Protein AF-Q31399-F1 (afdb_monomer_lite)

pLDDT: mean 92.63, std 7.87, range [47.69, 98.19]

Sequence (174 aa):
DIRWIQQRSSRLVHHYRNGVDLGQMEEYKGRTELLRDGLSDGNLDLRITAVTSSDSGSYSCAVQDGDAYAEAVVNLEVSDPFSMIILYWTVALAVIITLLVGSFVVNVFLHRKKVAQSRELKRKDAELVEKAAALERKDAELAEQAAQSKQRDAMLDKHVLKLEEKTDEVEIGI

Foldseek 3Di:
DKFKAFPVVRATLWDDDDHDTDDHPPVNPPQKDFDDPCVVVVDTDMGGHPDDQVVFGKMKMWDDDPPDIDIDIDTDHDDDVPVVVVVVVVVVVVVVVVVVVVVVVVVVVVVVVVVVVVVVVVVVVVVVVVVVVVVVVVVVVVVVVVVVVVVVVVVVVVVVVVVVVVVVVVVVVD

Radius of gyration: 55.72 Å; chains: 1; bounding box: 103×23×156 Å

Organism: Gallus gallus (NCBI:txid9031)

Structure (mmCIF, N/CA/C/O backbone):
data_AF-Q31399-F1
#
_entry.id   AF-Q31399-F1
#
loop_
_atom_site.group_PDB
_atom_site.id
_atom_site.type_symbol
_atom_site.label_atom_id
_atom_site.label_alt_id
_atom_site.label_comp_id
_atom_site.label_asym_id
_atom_site.label_entity_id
_atom_site.label_seq_id
_atom_site.pdbx_PDB_ins_code
_atom_site.Cartn_x
_atom_site.Cartn_y
_atom_site.Cartn_z
_atom_site.occupancy
_atom_site.B_iso_or_equiv
_atom_site.auth_seq_id
_atom_site.auth_comp_id
_atom_site.auth_asym_id
_atom_site.auth_atom_id
_atom_site.pdbx_PDB_model_num
ATOM 1 N N . ASP A 1 1 ? 24.932 -2.298 -34.800 1.00 94.75 1 ASP A N 1
ATOM 2 C CA . ASP A 1 1 ? 24.387 -3.196 -33.758 1.00 94.75 1 ASP A CA 1
ATOM 3 C C . ASP A 1 1 ? 23.950 -2.342 -32.578 1.00 94.75 1 ASP A C 1
ATOM 5 O O . ASP A 1 1 ? 24.757 -1.548 -32.119 1.00 94.75 1 ASP A O 1
ATOM 9 N N . ILE A 1 2 ? 22.688 -2.417 -32.156 1.00 96.44 2 ILE A N 1
ATOM 10 C CA . ILE A 1 2 ? 22.080 -1.492 -31.1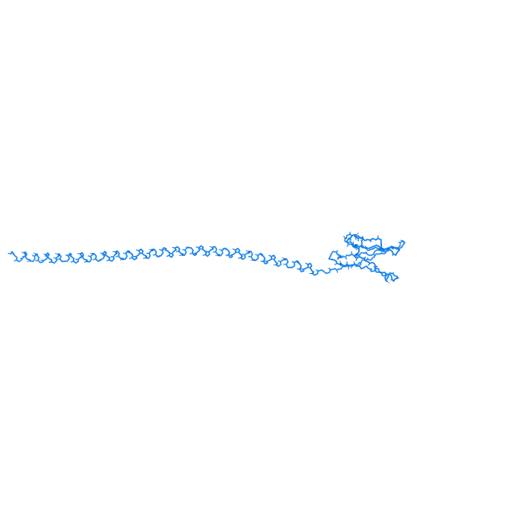83 1.00 96.44 2 ILE A CA 1
ATOM 11 C C . ILE A 1 2 ? 21.463 -2.298 -30.045 1.00 96.44 2 ILE A C 1
ATOM 13 O O . ILE A 1 2 ? 20.656 -3.199 -30.282 1.00 96.44 2 ILE A O 1
ATOM 17 N N . ARG A 1 3 ? 21.832 -1.977 -28.805 1.00 97.25 3 ARG A N 1
ATOM 18 C CA . ARG A 1 3 ? 21.356 -2.661 -27.599 1.00 97.25 3 ARG A CA 1
ATOM 19 C C . ARG A 1 3 ? 20.860 -1.657 -26.575 1.00 97.25 3 ARG A C 1
ATOM 21 O O . ARG A 1 3 ? 21.609 -0.785 -26.150 1.00 97.25 3 ARG A O 1
ATOM 28 N N . TRP A 1 4 ? 19.623 -1.846 -26.140 1.00 97.94 4 TRP A N 1
ATOM 29 C CA . TRP A 1 4 ? 19.046 -1.156 -24.997 1.00 97.94 4 TRP A CA 1
ATOM 30 C C . TRP A 1 4 ? 19.112 -2.052 -23.764 1.00 97.94 4 TRP A C 1
ATOM 32 O O . TRP A 1 4 ? 18.665 -3.202 -23.803 1.00 97.94 4 TRP A O 1
ATOM 42 N N . ILE A 1 5 ? 19.680 -1.536 -22.677 1.00 97.19 5 ILE A N 1
ATOM 43 C CA . ILE A 1 5 ? 19.955 -2.291 -21.453 1.00 97.19 5 ILE A CA 1
ATOM 44 C C . ILE A 1 5 ? 19.455 -1.497 -20.249 1.00 97.19 5 ILE A C 1
ATOM 46 O O . ILE A 1 5 ? 19.792 -0.328 -20.083 1.00 97.19 5 ILE A O 1
ATOM 50 N N . GLN A 1 6 ? 18.674 -2.127 -19.375 1.00 96.62 6 GLN A N 1
ATOM 51 C CA . GLN A 1 6 ? 18.305 -1.522 -18.098 1.00 96.62 6 GLN A CA 1
ATOM 52 C C . GLN A 1 6 ? 19.472 -1.699 -17.116 1.00 96.62 6 GLN A C 1
ATOM 54 O O . GLN A 1 6 ? 19.828 -2.825 -16.769 1.00 96.62 6 GLN A O 1
ATOM 59 N N . GLN A 1 7 ? 20.075 -0.605 -16.645 1.00 95.31 7 GLN A N 1
ATOM 60 C CA . GLN A 1 7 ? 21.333 -0.664 -15.887 1.00 95.31 7 GLN A CA 1
ATOM 61 C C . GLN A 1 7 ? 21.192 -1.387 -14.544 1.00 95.31 7 GLN A C 1
ATOM 63 O O . GLN A 1 7 ? 22.031 -2.217 -14.201 1.00 95.31 7 GLN A O 1
ATOM 68 N N . ARG A 1 8 ? 20.104 -1.119 -13.806 1.00 90.88 8 ARG A N 1
ATOM 69 C CA . ARG A 1 8 ? 19.860 -1.674 -12.460 1.00 90.88 8 ARG A CA 1
ATOM 70 C C . ARG A 1 8 ? 19.909 -3.203 -12.423 1.00 90.88 8 ARG A C 1
ATOM 72 O O . ARG A 1 8 ? 20.308 -3.783 -11.419 1.00 90.88 8 ARG A O 1
ATOM 79 N N . SER A 1 9 ? 19.437 -3.838 -13.486 1.00 89.00 9 SER A N 1
ATOM 80 C CA . SER A 1 9 ? 19.229 -5.282 -13.580 1.00 89.00 9 SER A CA 1
ATOM 81 C C . SER A 1 9 ? 20.122 -5.932 -14.646 1.00 89.00 9 SER A C 1
ATOM 83 O O . SER A 1 9 ? 20.120 -7.153 -14.782 1.00 89.00 9 SER A O 1
ATOM 85 N N . SER A 1 10 ? 20.876 -5.119 -15.399 1.00 92.50 10 SER A N 1
ATOM 86 C CA . SER A 1 10 ? 21.641 -5.511 -16.591 1.00 92.50 10 SER A CA 1
ATOM 87 C C . SER A 1 10 ? 20.808 -6.288 -17.617 1.00 92.50 10 SER A C 1
ATOM 89 O O . SER A 1 10 ? 21.317 -7.155 -18.328 1.00 92.50 10 SER A O 1
ATOM 91 N N . ARG A 1 11 ? 19.504 -6.003 -17.682 1.00 93.50 11 ARG A N 1
ATOM 92 C CA . ARG A 1 11 ? 18.566 -6.740 -18.529 1.00 93.50 11 ARG A CA 1
ATOM 93 C C . ARG A 1 11 ? 18.528 -6.179 -19.936 1.00 93.50 11 ARG A C 1
ATOM 95 O O . ARG A 1 11 ? 18.473 -4.965 -20.121 1.00 93.50 11 ARG A O 1
ATOM 102 N N . LEU A 1 12 ? 18.522 -7.076 -20.921 1.00 96.00 12 LEU A N 1
ATOM 103 C CA . LEU A 1 12 ? 18.399 -6.715 -22.328 1.00 96.00 12 LEU A CA 1
ATOM 104 C C . LEU A 1 12 ? 16.948 -6.340 -22.641 1.00 96.00 12 LEU A C 1
ATOM 106 O O . LEU A 1 12 ? 16.059 -7.194 -22.676 1.00 96.00 12 LEU A O 1
ATOM 110 N N . VAL A 1 13 ? 16.736 -5.055 -22.890 1.00 97.19 13 VAL A N 1
ATOM 111 C CA . VAL A 1 13 ? 15.423 -4.460 -23.156 1.00 97.19 13 VAL A CA 1
ATOM 112 C C . VAL A 1 13 ? 15.060 -4.609 -24.629 1.00 97.19 13 VAL A C 1
ATOM 114 O O . VAL A 1 13 ? 13.920 -4.934 -24.960 1.00 97.19 13 VAL A O 1
ATOM 117 N N . HIS A 1 14 ? 16.032 -4.380 -25.515 1.00 97.75 14 HIS A N 1
ATOM 118 C CA . HIS A 1 14 ? 15.859 -4.500 -26.959 1.00 97.75 14 HIS A CA 1
ATOM 119 C C . HIS A 1 14 ? 17.212 -4.680 -27.660 1.00 97.75 14 HIS A C 1
ATOM 121 O O . HIS A 1 14 ? 18.193 -4.037 -27.284 1.00 97.75 14 HIS A O 1
ATOM 127 N N . HIS A 1 15 ? 17.272 -5.526 -28.688 1.00 97.00 15 HIS A N 1
ATOM 128 C CA . HIS A 1 15 ? 18.472 -5.740 -29.501 1.00 97.00 15 HIS A CA 1
ATOM 129 C C . HIS A 1 15 ? 18.119 -5.700 -30.982 1.00 97.00 15 HIS A C 1
ATOM 131 O O . HIS A 1 15 ? 17.342 -6.528 -31.452 1.00 97.00 15 HIS A O 1
ATOM 137 N N . TYR A 1 16 ? 18.733 -4.769 -31.704 1.00 95.50 16 TYR A N 1
ATOM 138 C CA . TYR A 1 16 ? 18.511 -4.545 -33.124 1.00 95.50 16 TYR A CA 1
ATOM 139 C C . TYR A 1 16 ? 19.820 -4.634 -33.905 1.00 95.50 16 TYR A C 1
ATOM 141 O O . TYR A 1 16 ? 20.815 -3.977 -33.582 1.00 95.50 16 TYR A O 1
ATOM 149 N N . ARG A 1 17 ? 19.825 -5.429 -34.974 1.00 94.31 17 ARG A N 1
ATOM 150 C CA . ARG A 1 17 ? 21.002 -5.626 -35.824 1.00 94.31 17 ARG A CA 1
ATOM 151 C C . ARG A 1 17 ? 20.577 -5.927 -37.250 1.00 94.31 17 ARG A C 1
ATOM 153 O O . ARG A 1 17 ? 19.692 -6.739 -37.464 1.00 94.31 17 ARG A O 1
ATOM 160 N N . ASN A 1 18 ? 21.245 -5.320 -38.230 1.00 90.62 18 ASN A N 1
ATOM 161 C CA . ASN A 1 18 ? 21.057 -5.615 -39.658 1.00 90.62 18 ASN A CA 1
ATOM 162 C C . ASN A 1 18 ? 19.585 -5.585 -40.118 1.00 90.62 18 ASN A C 1
ATOM 164 O O . ASN A 1 18 ? 19.157 -6.445 -40.884 1.00 90.62 18 ASN A O 1
ATOM 168 N N . GLY A 1 19 ? 18.793 -4.624 -39.634 1.00 89.19 19 GLY A N 1
ATOM 169 C CA . GLY A 1 19 ? 17.385 -4.497 -40.027 1.00 89.19 19 GLY A CA 1
ATOM 170 C C . GLY A 1 19 ? 16.398 -5.336 -39.212 1.00 89.19 19 GLY A C 1
ATOM 171 O O . GLY A 1 19 ? 15.190 -5.177 -39.402 1.00 89.19 19 GLY A O 1
ATOM 172 N N . VAL A 1 20 ? 16.869 -6.193 -38.301 1.00 92.75 20 VAL A N 1
ATOM 173 C CA . VAL A 1 20 ? 16.029 -7.146 -37.563 1.00 92.75 20 VAL A CA 1
ATOM 174 C C . VAL A 1 20 ? 16.153 -7.006 -36.048 1.00 92.75 20 VAL A C 1
ATOM 176 O O . VAL A 1 20 ? 17.230 -6.734 -35.511 1.00 92.75 20 VAL A O 1
ATOM 179 N N . ASP A 1 21 ? 15.033 -7.239 -35.366 1.00 94.12 21 ASP A N 1
ATOM 180 C CA . ASP A 1 21 ? 14.961 -7.304 -33.908 1.00 94.12 21 ASP A CA 1
ATOM 181 C C . ASP A 1 21 ? 15.341 -8.726 -33.470 1.00 94.12 21 ASP A C 1
ATOM 183 O O . ASP A 1 21 ? 14.679 -9.702 -33.822 1.00 94.12 21 ASP A O 1
ATOM 187 N N . LEU A 1 22 ? 16.458 -8.858 -32.753 1.00 91.31 22 LEU A N 1
ATOM 188 C CA . LEU A 1 22 ? 17.072 -10.147 -32.422 1.00 91.31 22 LEU A CA 1
ATOM 189 C C . LEU A 1 22 ? 16.587 -10.734 -31.095 1.00 91.31 22 LEU A C 1
ATOM 191 O O . LEU A 1 22 ? 16.648 -11.949 -30.909 1.00 91.31 22 LEU A O 1
ATOM 195 N N . GLY A 1 23 ? 16.148 -9.900 -30.149 1.00 87.62 23 GLY A N 1
ATOM 196 C CA . GLY A 1 23 ? 15.689 -10.408 -28.861 1.00 87.62 23 GLY A CA 1
ATOM 197 C C . GLY A 1 23 ? 15.374 -9.356 -27.806 1.00 87.62 23 GLY A C 1
ATOM 198 O O . GLY A 1 23 ? 15.836 -8.216 -27.857 1.00 87.62 23 GLY A O 1
ATOM 199 N N . GLN A 1 24 ? 14.577 -9.800 -26.837 1.00 92.69 24 GLN A N 1
ATOM 200 C CA . GLN A 1 24 ? 14.112 -9.070 -25.659 1.00 92.69 24 GLN A CA 1
ATOM 201 C C . GLN A 1 24 ? 14.085 -10.064 -24.489 1.00 92.69 24 GLN A C 1
ATOM 203 O O . GLN A 1 24 ? 13.795 -11.246 -24.698 1.00 92.69 24 GLN A O 1
ATOM 208 N N . MET A 1 25 ? 14.379 -9.618 -23.266 1.00 91.94 25 MET A N 1
ATOM 209 C CA . MET A 1 25 ? 14.089 -10.426 -22.076 1.00 91.94 25 MET A CA 1
ATOM 210 C C . MET A 1 25 ? 12.579 -10.528 -21.834 1.00 91.94 25 MET A C 1
ATOM 212 O O . MET A 1 25 ? 11.819 -9.666 -22.268 1.00 91.94 25 MET A O 1
ATOM 216 N N . GLU A 1 26 ? 12.146 -11.577 -21.129 1.00 91.62 26 GLU A N 1
ATOM 217 C CA . GLU A 1 26 ? 10.727 -11.956 -21.016 1.00 91.62 26 GLU A CA 1
ATOM 218 C C . GLU A 1 26 ? 9.819 -10.821 -20.513 1.00 91.62 26 GLU A C 1
ATOM 220 O O . GLU A 1 26 ? 8.743 -10.596 -21.050 1.00 91.62 26 GLU A O 1
ATOM 225 N N . GLU A 1 27 ? 10.286 -10.036 -19.549 1.00 91.50 27 GLU A N 1
ATOM 226 C CA . GLU A 1 27 ? 9.579 -8.871 -18.995 1.00 91.50 27 GLU A CA 1
ATOM 227 C C . GLU A 1 27 ? 9.380 -7.694 -19.971 1.00 91.50 27 GLU A C 1
ATOM 229 O O . GLU A 1 27 ? 8.509 -6.848 -19.757 1.00 91.50 27 GLU A O 1
ATOM 234 N N . TYR A 1 28 ? 10.167 -7.643 -21.048 1.00 93.94 28 TYR A N 1
ATOM 235 C CA . TYR A 1 28 ? 10.100 -6.627 -22.104 1.00 93.94 28 TYR A CA 1
ATOM 236 C C . TYR A 1 28 ? 9.490 -7.164 -23.401 1.00 93.94 28 TYR A C 1
ATOM 238 O O . TYR A 1 28 ? 9.193 -6.391 -24.315 1.00 93.94 28 TYR A O 1
ATOM 246 N N . LYS A 1 29 ? 9.284 -8.481 -23.480 1.00 93.44 29 LYS A N 1
ATOM 247 C CA . LYS A 1 29 ? 8.854 -9.172 -24.687 1.00 93.44 29 LYS A CA 1
ATOM 248 C C . LYS A 1 29 ? 7.505 -8.652 -25.178 1.00 93.44 29 LYS A C 1
ATOM 250 O O . LYS A 1 29 ? 6.512 -8.685 -24.457 1.00 93.44 29 LYS A O 1
ATOM 255 N N . GLY A 1 30 ? 7.475 -8.160 -26.415 1.00 93.19 30 GLY A N 1
ATOM 256 C CA . GLY A 1 30 ? 6.270 -7.604 -27.041 1.00 93.19 30 GLY A CA 1
ATOM 257 C C . GLY A 1 30 ? 5.839 -6.239 -26.495 1.00 93.19 30 GLY A C 1
ATOM 258 O O . GLY A 1 30 ? 4.823 -5.710 -26.933 1.00 93.19 30 GLY A O 1
ATOM 259 N N . ARG A 1 31 ? 6.606 -5.658 -25.563 1.00 96.31 31 ARG A N 1
ATOM 260 C CA . ARG A 1 31 ? 6.365 -4.319 -25.015 1.00 96.31 31 ARG A CA 1
ATOM 261 C C . ARG A 1 31 ? 7.278 -3.267 -25.629 1.00 96.31 31 ARG A C 1
ATOM 263 O O . ARG A 1 31 ? 6.933 -2.089 -25.556 1.00 96.31 31 ARG A O 1
ATOM 270 N N . THR A 1 32 ? 8.424 -3.668 -26.187 1.00 96.44 32 THR A N 1
ATOM 271 C CA . THR A 1 32 ? 9.461 -2.740 -26.657 1.00 96.44 32 THR A CA 1
ATOM 272 C C . THR A 1 32 ? 9.613 -2.723 -28.173 1.00 96.44 32 THR A C 1
ATOM 274 O O . THR A 1 32 ? 9.510 -3.756 -28.835 1.00 96.44 32 THR A O 1
ATOM 277 N N . GLU A 1 33 ? 9.896 -1.541 -28.713 1.00 95.12 33 GLU A N 1
ATOM 278 C CA . GLU A 1 33 ? 10.068 -1.298 -30.145 1.00 95.12 33 GLU A CA 1
ATOM 279 C C . GLU A 1 33 ? 11.088 -0.183 -30.374 1.00 95.12 33 GLU A C 1
ATOM 281 O O . GLU A 1 33 ? 10.972 0.893 -29.785 1.00 95.12 33 GLU A O 1
ATOM 286 N N . LEU A 1 34 ? 12.074 -0.433 -31.237 1.00 95.44 34 LEU A N 1
ATOM 287 C CA . LEU A 1 34 ? 12.982 0.603 -31.721 1.00 95.44 34 LEU A CA 1
ATOM 288 C C . LEU A 1 34 ? 12.306 1.387 -32.856 1.00 95.44 34 LEU A C 1
ATOM 290 O O . LEU A 1 34 ? 11.936 0.804 -33.878 1.00 95.44 34 LEU A O 1
ATOM 294 N N . LEU A 1 35 ? 12.157 2.702 -32.692 1.00 94.62 35 LEU A N 1
ATOM 295 C CA . LEU A 1 35 ? 11.521 3.563 -33.689 1.00 94.62 35 LEU A CA 1
ATOM 296 C C . LEU A 1 35 ? 12.462 3.783 -34.874 1.00 94.62 35 LEU A C 1
ATOM 298 O O . LEU A 1 35 ? 13.540 4.342 -34.714 1.00 94.62 35 LEU A O 1
ATOM 302 N N . ARG A 1 36 ? 12.052 3.345 -36.069 1.00 91.44 36 ARG A N 1
ATOM 303 C CA . ARG A 1 36 ? 12.932 3.267 -37.250 1.00 91.44 36 ARG A CA 1
ATOM 304 C C . ARG A 1 36 ? 13.019 4.563 -38.056 1.00 91.44 36 ARG A C 1
ATOM 306 O O . ARG A 1 36 ? 14.014 4.764 -38.745 1.00 91.44 36 ARG A O 1
ATOM 313 N N . ASP A 1 37 ? 12.022 5.436 -37.943 1.00 91.62 37 ASP A N 1
ATOM 314 C CA . ASP A 1 37 ? 11.890 6.632 -38.787 1.00 91.62 37 ASP A CA 1
ATOM 315 C C . ASP A 1 37 ? 13.043 7.634 -38.607 1.00 91.62 37 ASP A C 1
ATOM 317 O O . ASP A 1 37 ? 13.359 8.369 -39.534 1.00 91.62 37 ASP A O 1
ATOM 321 N N . GLY A 1 38 ? 13.699 7.641 -37.441 1.00 89.69 38 GLY A N 1
ATOM 322 C CA . GLY A 1 38 ? 14.822 8.536 -37.140 1.00 89.69 38 GLY A CA 1
ATOM 323 C C . GLY A 1 38 ? 16.212 7.897 -37.236 1.00 89.69 38 GLY A C 1
ATOM 324 O O . GLY A 1 38 ? 17.204 8.587 -37.008 1.00 89.69 38 GLY A O 1
ATOM 325 N N . LEU A 1 39 ? 16.319 6.603 -37.568 1.00 89.88 39 LEU A N 1
ATOM 326 C CA . LEU A 1 39 ? 17.608 5.891 -37.557 1.00 89.88 39 LEU A CA 1
ATOM 327 C C . LEU A 1 39 ? 18.614 6.487 -38.550 1.00 89.88 39 LEU A C 1
ATOM 329 O O . LEU A 1 39 ? 19.802 6.547 -38.240 1.00 89.88 39 LEU A O 1
ATOM 333 N N . SER A 1 40 ? 18.158 6.924 -39.731 1.00 90.25 40 SER A N 1
ATOM 334 C CA . SER A 1 40 ? 19.023 7.549 -40.747 1.00 90.25 40 SER A CA 1
ATOM 335 C C . SER A 1 40 ? 19.640 8.863 -40.275 1.00 90.25 40 SER A C 1
ATOM 337 O O . SER A 1 40 ? 20.728 9.220 -40.721 1.00 90.25 40 SER A O 1
ATOM 339 N N . ASP A 1 41 ? 18.967 9.538 -39.346 1.00 93.88 41 ASP A N 1
ATOM 340 C CA . ASP A 1 41 ? 19.382 10.817 -38.773 1.00 93.88 41 ASP A CA 1
ATOM 341 C C . ASP A 1 41 ? 20.171 10.616 -37.465 1.00 93.88 41 ASP A C 1
ATOM 343 O O . ASP A 1 41 ? 20.541 11.578 -36.793 1.00 93.88 41 ASP A O 1
ATOM 347 N N . GLY A 1 42 ? 20.439 9.356 -37.095 1.00 89.88 42 GLY A N 1
ATOM 348 C CA . GLY A 1 42 ? 21.161 8.976 -35.882 1.00 89.88 42 GLY A CA 1
ATOM 349 C C . GLY A 1 42 ? 20.300 8.921 -34.619 1.00 89.88 42 GLY A C 1
ATOM 350 O O . GLY A 1 42 ? 20.848 8.772 -33.527 1.00 89.88 42 GLY A O 1
ATOM 351 N N . ASN A 1 43 ? 18.975 9.024 -34.736 1.00 93.50 43 ASN A N 1
ATOM 352 C CA . ASN A 1 43 ? 18.073 8.926 -33.596 1.00 93.50 43 ASN A CA 1
ATOM 353 C C . ASN A 1 43 ? 17.755 7.460 -33.265 1.00 93.50 43 ASN A C 1
ATOM 355 O O . ASN A 1 43 ? 17.479 6.671 -34.165 1.00 93.50 43 ASN A O 1
ATOM 359 N N . LEU A 1 44 ? 17.780 7.093 -31.982 1.00 94.44 44 LEU A N 1
ATOM 360 C CA . LEU A 1 44 ? 17.739 5.697 -31.517 1.00 94.44 44 LEU A CA 1
ATOM 361 C C . LEU A 1 44 ? 16.617 5.431 -30.509 1.00 94.44 44 LEU A C 1
ATOM 363 O O . LEU A 1 44 ? 16.774 4.614 -29.602 1.00 94.44 44 LEU A O 1
ATOM 367 N N . ASP A 1 45 ? 15.491 6.122 -30.659 1.00 94.62 45 ASP A N 1
ATOM 368 C CA . ASP A 1 45 ? 14.388 6.095 -29.702 1.00 94.62 45 ASP A CA 1
ATOM 369 C C . ASP A 1 45 ? 13.800 4.695 -29.489 1.00 94.62 45 ASP A C 1
ATOM 371 O O . ASP A 1 45 ? 13.439 3.981 -30.430 1.00 94.62 45 ASP A O 1
ATOM 375 N N . LEU A 1 46 ? 13.635 4.332 -28.216 1.00 96.06 46 LEU A N 1
ATOM 376 C CA . LEU A 1 46 ? 12.970 3.109 -27.791 1.00 96.06 46 LEU A CA 1
ATOM 377 C C . LEU A 1 46 ? 11.598 3.430 -27.198 1.00 96.06 46 LEU A C 1
ATOM 379 O O . LEU A 1 46 ? 11.481 4.158 -26.212 1.00 96.06 46 LEU A O 1
ATOM 383 N N . ARG A 1 47 ? 10.555 2.807 -27.743 1.00 96.31 47 ARG A N 1
ATOM 384 C CA . ARG A 1 47 ? 9.210 2.819 -27.170 1.00 96.31 47 ARG A CA 1
ATOM 385 C C . ARG A 1 47 ? 9.024 1.617 -26.250 1.00 96.31 47 ARG A C 1
ATOM 387 O O . ARG A 1 47 ? 9.263 0.489 -26.665 1.00 96.31 47 ARG A O 1
ATOM 394 N N . ILE A 1 48 ? 8.537 1.855 -25.030 1.00 97.00 48 ILE A N 1
ATOM 395 C CA . ILE A 1 48 ? 8.064 0.821 -24.097 1.00 97.00 48 ILE A CA 1
ATOM 396 C C . ILE A 1 48 ? 6.559 1.025 -23.886 1.00 97.00 48 ILE A C 1
ATOM 398 O O . ILE A 1 48 ? 6.114 2.124 -23.562 1.00 97.00 48 ILE A O 1
ATOM 402 N N . THR A 1 49 ? 5.765 -0.023 -24.084 1.00 96.69 49 THR A N 1
ATOM 403 C CA . THR A 1 49 ? 4.304 -0.017 -23.926 1.00 96.69 49 THR A CA 1
ATOM 404 C C . THR A 1 49 ? 3.876 -0.714 -22.636 1.00 96.69 49 THR A C 1
ATOM 406 O O . THR A 1 49 ? 4.618 -1.517 -22.063 1.00 96.69 49 THR A O 1
ATOM 409 N N . ALA A 1 50 ? 2.666 -0.384 -22.163 1.00 93.31 50 ALA A N 1
ATOM 410 C CA . ALA A 1 50 ? 2.136 -0.862 -20.883 1.00 93.31 50 ALA A CA 1
ATOM 411 C C . ALA A 1 50 ? 3.150 -0.656 -19.742 1.00 93.31 50 ALA A C 1
ATOM 413 O O . ALA A 1 50 ? 3.556 -1.605 -19.074 1.00 93.31 50 ALA A O 1
ATOM 414 N N . VAL A 1 51 ? 3.638 0.579 -19.601 1.00 93.56 51 VAL A N 1
ATOM 415 C CA . VAL A 1 51 ? 4.677 0.950 -18.633 1.00 93.56 51 VAL A CA 1
ATOM 416 C C . VAL A 1 51 ? 4.172 0.740 -17.203 1.00 93.56 51 VAL A C 1
ATOM 418 O O . VAL A 1 51 ? 3.029 1.052 -16.876 1.00 93.56 51 VAL A O 1
ATOM 421 N N . THR A 1 52 ? 5.044 0.212 -16.354 1.00 91.38 52 THR A N 1
ATOM 422 C CA . THR A 1 52 ? 4.812 -0.110 -14.945 1.00 91.38 52 THR A CA 1
ATOM 423 C C . THR A 1 52 ? 5.830 0.610 -14.064 1.00 91.38 52 THR A C 1
ATOM 425 O O . THR A 1 52 ? 6.881 1.046 -14.533 1.00 91.38 52 THR A O 1
ATOM 428 N N . SER A 1 53 ? 5.571 0.690 -12.758 1.00 90.56 53 SER A N 1
ATOM 429 C CA . SER A 1 53 ? 6.516 1.288 -11.803 1.00 90.56 53 SER A CA 1
ATOM 430 C C . SER A 1 53 ? 7.880 0.579 -11.762 1.00 90.56 53 SER A C 1
ATOM 432 O O . SER A 1 53 ? 8.886 1.216 -11.455 1.00 90.56 53 SER A O 1
ATOM 434 N N . SER A 1 54 ? 7.951 -0.710 -12.126 1.00 89.81 54 SER A N 1
ATOM 435 C CA . SER A 1 54 ? 9.215 -1.455 -12.249 1.00 89.81 54 SER A CA 1
ATOM 436 C C . SER A 1 54 ? 10.075 -1.053 -13.447 1.00 89.81 54 SER A C 1
ATOM 438 O O . SER A 1 54 ? 11.270 -1.351 -13.452 1.00 89.81 54 SER A O 1
ATOM 440 N N . ASP A 1 55 ? 9.501 -0.373 -14.440 1.00 93.75 55 ASP A N 1
ATOM 441 C CA . ASP A 1 55 ? 10.259 0.113 -15.593 1.00 93.75 55 ASP A CA 1
ATOM 442 C C . ASP A 1 55 ? 11.016 1.414 -15.274 1.00 93.75 55 ASP A C 1
ATOM 444 O O . ASP A 1 55 ? 11.914 1.781 -16.026 1.00 93.7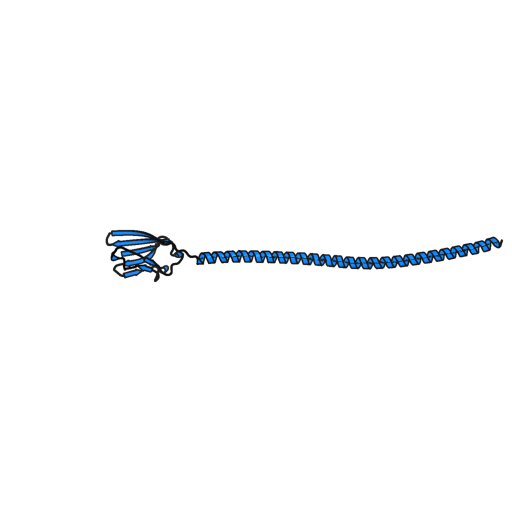5 55 ASP A O 1
ATOM 448 N N . SER A 1 56 ? 10.725 2.097 -14.159 1.00 94.69 56 SER A N 1
ATOM 449 C CA . SER A 1 56 ? 11.499 3.267 -13.720 1.00 94.69 56 SER A CA 1
ATOM 450 C C . SER A 1 56 ? 12.977 2.925 -13.507 1.00 94.69 56 SER A C 1
ATOM 452 O O . SER A 1 56 ? 13.316 1.963 -12.811 1.00 94.69 56 SER A O 1
ATOM 454 N N . GLY A 1 57 ? 13.872 3.752 -14.046 1.00 95.31 57 GLY A N 1
ATOM 455 C CA . GLY A 1 57 ? 15.313 3.620 -13.848 1.00 95.31 57 GLY A CA 1
ATOM 456 C C . GLY A 1 57 ? 16.153 4.115 -15.020 1.00 95.31 57 GLY A C 1
ATOM 457 O O . GLY A 1 57 ? 15.650 4.713 -15.970 1.00 95.31 57 GLY A O 1
ATOM 458 N N . SER A 1 58 ? 17.456 3.853 -14.931 1.00 97.81 58 SER A N 1
ATOM 459 C CA . SER A 1 58 ? 18.440 4.204 -15.956 1.00 97.81 58 SER A CA 1
ATOM 460 C C . SER A 1 58 ? 18.538 3.120 -17.025 1.00 97.81 58 SER A C 1
ATOM 462 O O . SER A 1 58 ? 18.696 1.932 -16.721 1.00 97.81 58 SER A O 1
ATOM 464 N N . TYR A 1 59 ? 18.495 3.551 -18.276 1.00 97.88 59 TYR A N 1
ATOM 465 C CA . TYR A 1 59 ? 18.628 2.729 -19.468 1.00 97.88 59 TYR A CA 1
ATOM 466 C C . TYR A 1 59 ? 19.840 3.200 -20.253 1.00 97.88 59 TYR A C 1
ATOM 468 O O . TYR A 1 59 ? 19.994 4.402 -20.464 1.00 97.88 59 TYR A O 1
ATOM 476 N N . SER A 1 60 ? 20.683 2.274 -20.700 1.00 97.88 60 SER A N 1
ATOM 477 C CA . SER A 1 60 ? 21.741 2.586 -21.649 1.00 97.88 60 SER A CA 1
ATOM 478 C C . SER A 1 60 ? 21.406 2.098 -23.050 1.00 97.88 60 SER A C 1
ATOM 480 O O . SER A 1 60 ? 20.865 1.008 -23.238 1.00 97.88 60 SER A O 1
ATOM 482 N N . CYS A 1 61 ? 21.723 2.937 -24.030 1.00 97.31 61 CYS A N 1
ATOM 483 C CA . CYS A 1 61 ? 21.724 2.609 -25.443 1.00 97.31 61 CYS A CA 1
ATOM 484 C C . CYS A 1 61 ? 23.176 2.460 -25.886 1.00 97.31 61 CYS A C 1
ATOM 486 O O . CYS A 1 61 ? 23.900 3.451 -25.961 1.00 97.31 61 CYS A O 1
ATOM 488 N N . ALA A 1 62 ? 23.589 1.230 -26.173 1.00 96.62 62 ALA A N 1
ATOM 489 C CA . ALA A 1 62 ? 24.917 0.894 -26.661 1.00 96.62 62 ALA A CA 1
ATOM 490 C C . ALA A 1 62 ? 24.869 0.589 -28.162 1.00 96.62 62 ALA A C 1
ATOM 492 O O . ALA A 1 62 ? 24.093 -0.259 -28.613 1.00 96.62 62 ALA A O 1
ATOM 493 N N . VAL A 1 63 ? 25.731 1.253 -28.927 1.00 96.50 63 VAL A N 1
ATOM 494 C CA . VAL A 1 63 ? 25.846 1.113 -30.379 1.00 96.50 63 VAL A CA 1
ATOM 495 C C . VAL A 1 63 ? 27.242 0.614 -30.717 1.00 96.50 63 VAL A C 1
ATOM 497 O O . VAL A 1 63 ? 28.235 1.195 -30.290 1.00 96.50 63 VAL A O 1
ATOM 500 N N . GLN A 1 64 ? 27.306 -0.457 -31.501 1.00 95.81 64 GLN A N 1
ATOM 501 C CA . GLN A 1 64 ? 28.539 -0.996 -32.066 1.00 95.81 64 GLN A CA 1
ATOM 502 C C . GLN A 1 64 ? 28.450 -0.966 -33.595 1.00 95.81 64 GLN A C 1
ATOM 504 O O . GLN A 1 64 ? 27.499 -1.512 -34.169 1.00 95.81 64 GLN A O 1
ATOM 509 N N . ASP A 1 65 ? 29.446 -0.369 -34.243 1.00 92.94 65 ASP A N 1
ATOM 510 C CA . ASP A 1 65 ? 29.612 -0.371 -35.698 1.00 92.94 65 ASP A CA 1
ATOM 511 C C . ASP A 1 65 ? 31.077 -0.643 -36.065 1.00 92.94 65 ASP A C 1
ATOM 513 O O . ASP A 1 65 ? 31.956 0.185 -35.833 1.00 92.94 65 ASP A O 1
ATOM 517 N N . GLY A 1 66 ? 31.366 -1.848 -36.566 1.00 92.94 66 GLY A N 1
ATOM 518 C CA . GLY A 1 66 ? 32.744 -2.327 -36.710 1.00 92.94 66 GLY A CA 1
ATOM 519 C C . GLY A 1 66 ? 33.493 -2.258 -35.375 1.00 92.94 66 GLY A C 1
ATOM 520 O O . GLY A 1 66 ? 33.027 -2.815 -34.380 1.00 92.94 66 GLY A O 1
ATOM 521 N N . ASP A 1 67 ? 34.610 -1.531 -35.348 1.00 95.06 67 ASP A N 1
ATOM 522 C CA . ASP A 1 67 ? 35.414 -1.287 -34.141 1.00 95.06 67 ASP A CA 1
ATOM 523 C C . ASP A 1 67 ? 34.937 -0.070 -33.324 1.00 95.06 67 ASP A C 1
ATOM 525 O O . ASP A 1 67 ? 35.397 0.146 -32.202 1.00 95.06 67 ASP A O 1
ATOM 529 N N . ALA A 1 68 ? 34.011 0.732 -33.858 1.00 96.00 68 ALA A N 1
ATOM 530 C CA . ALA A 1 68 ? 33.487 1.907 -33.176 1.00 96.00 68 ALA A CA 1
ATOM 531 C C . ALA A 1 68 ? 32.400 1.526 -32.162 1.00 96.00 68 ALA A C 1
ATOM 533 O O . ALA A 1 68 ? 31.493 0.742 -32.451 1.00 96.00 68 ALA A O 1
ATOM 534 N N . TYR A 1 69 ? 32.478 2.135 -30.978 1.00 96.19 69 TYR A N 1
ATOM 535 C CA . TYR A 1 69 ? 31.525 1.959 -29.888 1.00 96.19 69 TYR A CA 1
ATOM 536 C C . TYR A 1 69 ? 31.084 3.313 -29.341 1.00 96.19 69 TYR A C 1
ATOM 538 O O . TYR A 1 69 ? 31.911 4.200 -29.120 1.00 96.19 69 TYR A O 1
ATOM 546 N N . ALA A 1 70 ? 29.790 3.447 -29.072 1.00 95.75 70 ALA A N 1
ATOM 547 C CA . ALA A 1 70 ? 29.231 4.579 -28.351 1.00 95.75 70 ALA A CA 1
ATOM 548 C C . ALA A 1 70 ? 28.127 4.112 -27.399 1.00 95.75 70 ALA A C 1
ATOM 550 O O . ALA A 1 70 ? 27.400 3.161 -27.689 1.00 95.75 70 ALA A O 1
ATOM 551 N N . GLU A 1 71 ? 27.981 4.807 -26.274 1.00 96.56 71 GLU A N 1
ATOM 552 C CA . GLU A 1 71 ? 26.936 4.537 -25.292 1.00 96.56 71 GLU A CA 1
ATOM 553 C C . GLU A 1 71 ? 26.362 5.842 -24.745 1.00 96.56 71 GLU A C 1
ATOM 555 O O . GLU A 1 71 ? 27.099 6.785 -24.452 1.00 96.56 71 GLU A O 1
ATOM 560 N N . ALA A 1 72 ? 25.043 5.883 -24.592 1.00 96.88 72 ALA A N 1
ATOM 561 C CA . ALA A 1 72 ? 24.324 6.978 -23.954 1.00 96.88 72 ALA A CA 1
ATOM 562 C C . ALA A 1 72 ? 23.379 6.431 -22.883 1.00 96.88 72 ALA A C 1
ATOM 564 O O . ALA A 1 72 ? 22.879 5.314 -23.008 1.00 96.88 72 ALA A O 1
ATOM 565 N N . VAL A 1 73 ? 23.123 7.221 -21.838 1.00 97.25 73 VAL A N 1
ATOM 566 C CA . VAL A 1 73 ? 22.252 6.836 -20.719 1.00 97.25 73 VAL A CA 1
ATOM 567 C C . VAL A 1 73 ? 21.071 7.793 -20.628 1.00 97.25 73 VAL A C 1
ATOM 569 O O . VAL A 1 73 ? 21.248 9.009 -20.670 1.00 97.25 73 VAL A O 1
ATOM 572 N N . VAL A 1 74 ? 19.874 7.238 -20.462 1.00 97.00 74 VAL A N 1
ATOM 573 C CA . VAL A 1 74 ? 18.614 7.966 -20.284 1.00 97.00 74 VAL A CA 1
ATOM 574 C C . VAL A 1 74 ? 17.926 7.467 -19.016 1.00 97.00 74 VAL A C 1
ATOM 576 O O . VAL A 1 74 ? 17.958 6.277 -18.710 1.00 97.00 74 VAL A O 1
ATOM 579 N N . ASN A 1 75 ? 17.293 8.372 -18.271 1.00 97.44 75 ASN A N 1
ATOM 580 C CA . ASN A 1 75 ? 16.508 8.027 -17.089 1.00 97.44 75 ASN A CA 1
ATOM 581 C C . ASN A 1 75 ? 15.015 8.075 -17.414 1.00 97.44 75 ASN A C 1
ATOM 583 O O . ASN A 1 75 ? 14.516 9.099 -17.876 1.00 97.44 75 ASN A O 1
ATOM 587 N N . LEU A 1 76 ? 14.315 6.975 -17.142 1.00 95.44 76 LEU A N 1
ATOM 588 C CA . LEU A 1 76 ? 12.863 6.876 -17.229 1.00 95.44 76 LEU A CA 1
ATOM 589 C C . LEU A 1 76 ? 12.265 6.976 -15.823 1.00 95.44 76 LEU A C 1
ATOM 591 O O . LEU A 1 76 ? 12.573 6.153 -14.959 1.00 95.44 76 LEU A O 1
ATOM 595 N N . GLU A 1 77 ? 11.390 7.954 -15.606 1.00 94.50 77 GLU A N 1
ATOM 596 C CA . GLU A 1 77 ? 10.620 8.108 -14.370 1.00 94.50 77 GLU A CA 1
ATOM 597 C C . GLU A 1 77 ? 9.140 7.825 -14.639 1.00 94.50 77 GLU A C 1
ATOM 599 O O . GLU A 1 77 ? 8.498 8.491 -15.452 1.00 94.50 77 GLU A O 1
ATOM 604 N N . VAL A 1 78 ? 8.595 6.819 -13.955 1.00 92.31 78 VAL A N 1
ATOM 605 C CA . VAL A 1 78 ? 7.191 6.413 -14.065 1.00 92.31 78 VAL A CA 1
ATOM 606 C C . VAL A 1 78 ? 6.455 6.814 -12.795 1.00 92.31 78 VAL A C 1
ATOM 608 O O . VAL A 1 78 ? 6.775 6.346 -11.702 1.00 92.31 78 VAL A O 1
ATOM 611 N N . SER A 1 79 ? 5.430 7.650 -12.946 1.00 88.94 79 SER A N 1
ATOM 612 C CA . SER A 1 79 ? 4.501 7.986 -11.866 1.00 88.94 79 SER A CA 1
ATOM 613 C C . SER A 1 79 ? 3.325 7.008 -11.844 1.00 88.94 79 SER A C 1
ATOM 615 O O . SER A 1 79 ? 2.582 6.916 -12.818 1.00 88.94 79 SER A O 1
ATOM 617 N N . ASP A 1 80 ? 3.133 6.307 -10.722 1.00 81.44 80 ASP A N 1
ATOM 618 C CA . ASP A 1 80 ? 1.993 5.409 -10.492 1.00 81.44 80 ASP A CA 1
ATOM 619 C C . ASP A 1 80 ? 1.095 5.937 -9.352 1.00 81.44 80 ASP A C 1
ATOM 621 O O . ASP A 1 80 ? 1.339 5.659 -8.170 1.00 81.44 80 ASP A O 1
ATOM 625 N N . PRO A 1 81 ? 0.039 6.707 -9.675 1.00 76.56 81 PRO A N 1
ATOM 626 C CA . PRO A 1 81 ? -0.885 7.228 -8.673 1.00 76.56 81 PRO A CA 1
ATOM 627 C C . PRO A 1 81 ? -1.762 6.133 -8.049 1.00 76.56 81 PRO A C 1
ATOM 629 O O . PRO A 1 81 ? -2.260 6.313 -6.937 1.00 76.56 81 PRO A O 1
ATOM 632 N N . PHE A 1 82 ? -1.945 4.984 -8.707 1.00 74.81 82 PHE A N 1
ATOM 633 C CA . PHE A 1 82 ? -2.815 3.923 -8.201 1.00 74.81 82 PHE A CA 1
ATOM 634 C C . PHE A 1 82 ? -2.186 3.197 -7.014 1.00 74.81 82 PHE A C 1
ATOM 636 O O . PHE A 1 82 ? -2.875 2.958 -6.022 1.00 74.81 82 PHE A O 1
ATOM 643 N N . SER A 1 83 ? -0.878 2.924 -7.053 1.00 72.56 83 SER A N 1
ATOM 644 C CA . SER A 1 83 ? -0.174 2.347 -5.899 1.00 72.56 83 SER A CA 1
ATOM 645 C C . SER A 1 83 ? -0.236 3.260 -4.666 1.00 72.56 83 SER A C 1
ATOM 647 O O . SER A 1 83 ? -0.370 2.773 -3.541 1.00 72.56 83 SER A O 1
ATOM 649 N N . MET A 1 84 ? -0.180 4.581 -4.866 1.00 74.25 84 MET A N 1
ATOM 650 C CA . MET A 1 84 ? -0.316 5.583 -3.799 1.00 74.25 84 MET A CA 1
ATOM 651 C C . MET A 1 84 ? -1.723 5.581 -3.195 1.00 74.25 84 MET A C 1
ATOM 653 O O . MET A 1 84 ? -1.879 5.537 -1.973 1.00 74.25 84 MET A O 1
ATOM 657 N N . ILE A 1 85 ? -2.751 5.562 -4.048 1.00 79.44 85 ILE A N 1
ATOM 658 C CA . ILE A 1 85 ? -4.148 5.468 -3.613 1.00 79.44 85 ILE A CA 1
ATOM 659 C C . ILE A 1 85 ? -4.350 4.183 -2.807 1.00 79.44 85 ILE A C 1
ATOM 661 O O . ILE A 1 85 ? -4.970 4.235 -1.742 1.00 79.44 85 ILE A O 1
ATOM 665 N N . ILE A 1 86 ? -3.787 3.053 -3.263 1.00 79.94 86 ILE A N 1
ATOM 666 C CA . ILE A 1 86 ? -3.985 1.757 -2.609 1.00 79.94 86 ILE A CA 1
ATOM 667 C C . ILE A 1 86 ? -3.422 1.705 -1.189 1.00 79.94 86 ILE A C 1
ATOM 669 O O . ILE A 1 86 ? -4.082 1.239 -0.253 1.00 79.94 86 ILE A O 1
ATOM 673 N N . LEU A 1 87 ? -2.223 2.244 -1.003 1.00 79.69 87 LEU A N 1
ATOM 674 C CA . LEU A 1 87 ? -1.594 2.302 0.309 1.00 79.69 87 LEU A CA 1
ATOM 675 C C . LEU A 1 87 ? -2.350 3.232 1.275 1.00 79.69 87 LEU A C 1
ATOM 677 O O . LEU A 1 87 ? -2.430 2.957 2.469 1.00 79.69 87 LEU A O 1
ATOM 681 N N . TYR A 1 88 ? -2.957 4.307 0.774 1.00 89.62 88 TYR A N 1
ATOM 682 C CA . TYR A 1 88 ? -3.657 5.267 1.624 1.00 89.62 88 TYR A CA 1
ATOM 683 C C . TYR A 1 88 ? -4.953 4.698 2.217 1.00 89.62 88 TYR A C 1
ATOM 685 O O . TYR A 1 88 ? -5.178 4.782 3.428 1.00 89.62 88 TYR A O 1
ATOM 693 N N . TRP A 1 89 ? -5.805 4.07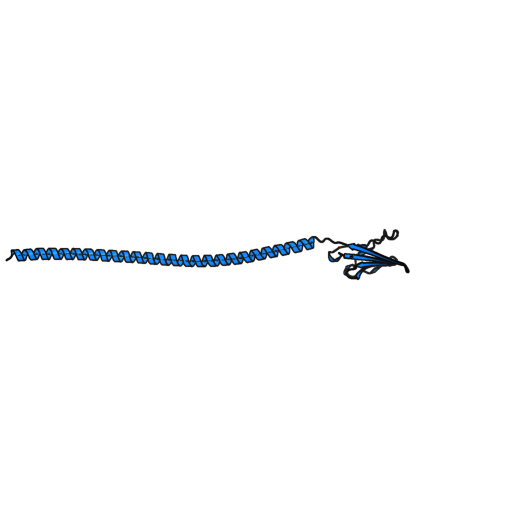7 1.391 1.00 90.81 89 TRP A N 1
ATOM 694 C CA . TRP A 1 89 ? -7.080 3.545 1.886 1.00 90.81 89 TRP A CA 1
ATOM 695 C C . TRP A 1 89 ? -6.889 2.341 2.809 1.00 90.81 89 TRP A C 1
ATOM 697 O O . TRP A 1 89 ? -7.625 2.205 3.784 1.00 90.81 89 TRP A O 1
ATOM 707 N N . THR A 1 90 ? -5.882 1.499 2.557 1.00 90.88 90 THR A N 1
ATOM 708 C CA . THR A 1 90 ? -5.574 0.357 3.434 1.00 90.88 90 THR A CA 1
ATOM 709 C C . THR A 1 90 ? -5.181 0.818 4.840 1.00 90.88 90 THR A C 1
ATOM 711 O O . THR A 1 90 ? -5.708 0.294 5.824 1.00 90.88 90 THR A O 1
ATOM 714 N N . VAL A 1 91 ? -4.343 1.856 4.953 1.00 93.94 91 VAL A N 1
ATOM 715 C CA . VAL A 1 91 ? -3.988 2.468 6.245 1.00 93.94 91 VAL A CA 1
ATOM 716 C C . VAL A 1 91 ? -5.212 3.098 6.915 1.00 93.94 91 VAL A C 1
ATOM 718 O O . VAL A 1 91 ? -5.437 2.880 8.106 1.00 93.94 91 VAL A O 1
ATOM 721 N N . ALA A 1 92 ? -6.046 3.825 6.166 1.00 94.88 92 ALA A N 1
ATOM 722 C CA . ALA A 1 92 ? -7.260 4.436 6.706 1.00 94.88 92 ALA A CA 1
ATOM 723 C C . ALA A 1 92 ? -8.232 3.389 7.281 1.00 94.88 92 ALA A C 1
ATOM 725 O O . ALA A 1 92 ? -8.728 3.551 8.398 1.00 94.88 92 ALA A O 1
ATOM 726 N N . LEU A 1 93 ? -8.460 2.282 6.565 1.00 96.12 93 LEU A N 1
ATOM 727 C CA . LEU A 1 93 ? -9.295 1.183 7.054 1.00 96.12 93 LEU A CA 1
ATOM 728 C C . LEU A 1 93 ? -8.721 0.549 8.323 1.00 96.12 93 LEU A C 1
ATOM 730 O O . LEU A 1 93 ? -9.476 0.292 9.259 1.00 96.12 93 LEU A O 1
ATOM 734 N N . ALA A 1 94 ? -7.404 0.340 8.396 1.00 96.69 94 ALA A N 1
ATOM 735 C CA . ALA A 1 94 ? -6.764 -0.203 9.593 1.00 96.69 94 ALA A CA 1
ATOM 736 C C . ALA A 1 94 ? -6.983 0.702 10.823 1.00 96.69 94 ALA A C 1
ATOM 738 O O . ALA A 1 94 ? -7.323 0.220 11.908 1.00 96.69 94 ALA A O 1
ATOM 739 N N . VAL A 1 95 ? -6.874 2.024 10.656 1.00 97.19 95 VAL A N 1
ATOM 740 C CA . VAL A 1 95 ? -7.148 2.995 11.730 1.00 97.19 95 VAL A CA 1
ATOM 741 C C . VAL A 1 95 ? -8.624 2.967 12.138 1.00 97.19 95 VAL A C 1
ATOM 743 O O . VAL A 1 95 ? -8.938 2.914 13.325 1.00 97.19 95 VAL A O 1
ATOM 746 N N . ILE A 1 96 ? -9.551 2.929 11.180 1.00 97.56 96 ILE A N 1
ATOM 747 C CA . ILE A 1 96 ? -10.988 2.854 11.481 1.00 97.56 96 ILE A CA 1
ATOM 748 C C . ILE A 1 96 ? -11.310 1.573 12.259 1.00 97.56 96 ILE A C 1
ATOM 750 O O . ILE A 1 96 ? -12.000 1.624 13.276 1.00 97.56 96 ILE A O 1
ATOM 754 N N . ILE A 1 97 ? -10.775 0.429 11.830 1.00 97.81 97 ILE A N 1
ATOM 755 C CA . ILE A 1 97 ? -11.003 -0.861 12.491 1.00 97.81 97 ILE A CA 1
ATOM 756 C C . ILE A 1 97 ? -10.474 -0.838 13.929 1.00 97.81 97 ILE A C 1
ATOM 758 O O . ILE A 1 97 ? -11.177 -1.272 14.842 1.00 97.81 97 ILE A O 1
ATOM 762 N N . THR A 1 98 ? -9.280 -0.290 14.167 1.00 98.06 98 THR A N 1
ATOM 763 C CA . THR A 1 98 ? -8.721 -0.200 15.529 1.00 98.06 98 THR A CA 1
ATOM 764 C C . THR A 1 98 ? -9.563 0.694 16.445 1.00 98.06 98 THR A C 1
ATOM 766 O O . THR A 1 98 ? -9.827 0.313 17.588 1.00 98.06 98 THR A O 1
ATOM 769 N N . LEU A 1 99 ? -10.072 1.825 15.942 1.00 98.06 99 LEU A N 1
ATOM 770 C CA . LEU A 1 99 ? -10.994 2.694 16.683 1.00 98.06 99 LEU A CA 1
ATOM 771 C C . LEU A 1 99 ? -12.330 2.004 16.988 1.00 98.06 99 LEU A C 1
ATOM 773 O O . LEU A 1 99 ? -12.835 2.115 18.107 1.00 98.06 99 LEU A O 1
ATOM 777 N N . LEU A 1 100 ? -12.892 1.265 16.028 1.00 98.19 100 LEU A N 1
ATOM 778 C CA . LEU A 1 100 ? -14.140 0.523 16.218 1.00 98.19 100 LEU A CA 1
ATOM 779 C C . LEU A 1 100 ? -13.988 -0.579 17.269 1.00 98.19 100 LEU A C 1
ATOM 781 O O . LEU A 1 100 ? -14.834 -0.697 18.156 1.00 98.19 100 LEU A O 1
ATOM 785 N N . VAL A 1 101 ? -12.896 -1.344 17.219 1.00 98.19 101 VAL A N 1
ATOM 786 C CA . VAL A 1 101 ? -12.602 -2.387 18.212 1.00 98.19 101 VAL A CA 1
ATOM 787 C C . VAL A 1 101 ? -12.400 -1.771 19.595 1.00 98.19 101 VAL A C 1
ATOM 789 O O . VAL A 1 101 ? -13.003 -2.234 20.565 1.00 98.19 101 VAL A O 1
ATOM 792 N N . GLY A 1 102 ? -11.616 -0.694 19.697 1.00 97.38 102 GLY A N 1
ATOM 793 C CA . GLY A 1 102 ? -11.419 0.026 20.956 1.00 97.38 102 GLY A CA 1
ATOM 794 C C . GLY A 1 102 ? -12.737 0.543 21.539 1.00 97.38 102 GLY A C 1
ATOM 795 O O . GLY A 1 102 ? -13.042 0.298 22.707 1.00 97.38 102 GLY A O 1
ATOM 796 N N . SER A 1 103 ? -13.565 1.181 20.709 1.00 97.81 103 SER A N 1
ATOM 797 C CA . SER A 1 103 ? -14.893 1.670 21.094 1.00 97.81 103 SER A CA 1
ATOM 798 C C . SER A 1 103 ? -15.810 0.537 21.555 1.00 97.81 103 SER A C 1
ATOM 800 O O . SER A 1 103 ? -16.489 0.659 22.575 1.00 97.81 103 SER A O 1
ATOM 802 N N . PHE A 1 104 ? -15.801 -0.603 20.860 1.00 98.06 104 PHE A N 1
ATOM 803 C CA . PHE A 1 104 ? -16.579 -1.774 21.251 1.00 98.06 104 PHE A CA 1
ATOM 804 C C . PHE A 1 104 ? -16.171 -2.292 22.637 1.00 98.06 104 PHE A C 1
ATOM 806 O O . PHE A 1 104 ? -17.033 -2.509 23.489 1.00 98.06 104 PHE A O 1
ATOM 813 N N . VAL A 1 105 ? -14.867 -2.414 22.911 1.00 97.81 105 VAL A N 1
ATOM 814 C CA . VAL A 1 105 ? -14.353 -2.850 24.222 1.00 97.81 105 VAL A CA 1
ATOM 815 C C . VAL A 1 105 ? -14.764 -1.881 25.334 1.00 97.81 105 VAL A C 1
ATOM 817 O O . VAL A 1 105 ? -15.258 -2.319 26.377 1.00 97.81 105 VAL A O 1
ATOM 820 N N . VAL A 1 106 ? -14.619 -0.571 25.109 1.00 97.75 106 VAL A N 1
ATOM 821 C CA . VAL A 1 106 ? -15.028 0.462 26.073 1.00 97.75 106 VAL A CA 1
ATOM 822 C C . VAL A 1 106 ? -16.531 0.389 26.340 1.00 97.75 106 VAL A C 1
ATOM 824 O O . VAL A 1 106 ? -16.945 0.365 27.498 1.00 97.75 106 VAL A O 1
ATOM 827 N N . ASN A 1 107 ? -17.354 0.277 25.297 1.00 96.69 107 ASN A N 1
ATOM 828 C CA . ASN A 1 107 ? -18.804 0.148 25.438 1.00 96.69 107 ASN A CA 1
ATOM 829 C C . ASN A 1 107 ? -19.198 -1.104 26.234 1.00 96.69 107 ASN A C 1
ATOM 831 O O . ASN A 1 107 ? -20.026 -1.016 27.142 1.00 96.69 107 ASN A O 1
ATOM 835 N N . VAL A 1 108 ? -18.573 -2.257 25.966 1.00 97.00 108 VAL A N 1
ATOM 836 C CA . VAL A 1 108 ? -18.798 -3.494 26.736 1.00 97.00 108 VAL A CA 1
ATOM 837 C C . VAL A 1 108 ? -18.409 -3.306 28.203 1.00 97.00 108 VAL A C 1
ATOM 839 O O . VAL A 1 108 ? -19.150 -3.726 29.096 1.00 97.00 108 VAL A O 1
ATOM 842 N N . PHE A 1 109 ? -17.278 -2.655 28.479 1.00 96.69 109 PHE A N 1
ATOM 843 C CA . PHE A 1 109 ? -16.835 -2.366 29.841 1.00 96.69 109 PHE A CA 1
ATOM 844 C C . PHE A 1 109 ? -17.816 -1.445 30.583 1.00 96.69 109 PHE A C 1
ATOM 846 O O . PHE A 1 109 ? -18.242 -1.764 31.698 1.00 96.69 109 PHE A O 1
ATOM 853 N N . LEU A 1 110 ? -18.236 -0.344 29.952 1.00 95.50 110 LEU A N 1
ATOM 854 C CA . LEU A 1 110 ? -19.223 0.585 30.507 1.00 95.50 110 LEU A CA 1
ATOM 855 C C . LEU A 1 110 ? -20.565 -0.108 30.759 1.00 95.50 110 LEU A C 1
ATOM 857 O O . LEU A 1 110 ? -21.168 0.088 31.816 1.00 95.50 110 LEU A O 1
ATOM 861 N N . HIS A 1 111 ? -21.004 -0.972 29.841 1.00 95.25 111 HIS A N 1
ATOM 862 C CA . HIS A 1 111 ? -22.226 -1.752 30.002 1.00 95.25 111 HIS A CA 1
ATOM 863 C C . HIS A 1 111 ? -22.134 -2.698 31.207 1.00 95.25 111 HIS A C 1
ATOM 865 O O . HIS A 1 111 ? -23.024 -2.705 32.059 1.00 95.25 111 HIS A O 1
ATOM 871 N N . ARG A 1 112 ? -21.030 -3.448 31.340 1.00 94.62 112 ARG A N 1
ATOM 872 C CA . ARG A 1 112 ? -20.788 -4.327 32.499 1.00 94.62 112 ARG A CA 1
ATOM 873 C C . ARG A 1 112 ? -20.813 -3.546 33.813 1.00 94.62 112 ARG A C 1
ATOM 875 O O . ARG A 1 112 ? -21.478 -3.973 34.758 1.00 94.62 112 ARG A O 1
ATOM 882 N N . LYS A 1 113 ? -20.153 -2.384 33.855 1.00 94.94 113 LYS A N 1
ATOM 883 C CA . LYS A 1 113 ? -20.129 -1.509 35.036 1.00 94.94 113 LYS A CA 1
ATOM 884 C C . LYS A 1 113 ? -21.529 -0.999 35.396 1.00 94.94 113 LYS A C 1
ATOM 886 O O . LYS A 1 113 ? -21.926 -1.086 36.557 1.00 94.94 113 LYS A O 1
ATOM 891 N N . LYS A 1 114 ? -22.304 -0.538 34.408 1.00 95.00 114 LYS A N 1
ATOM 892 C CA . LYS A 1 114 ? -23.676 -0.041 34.607 1.00 95.00 114 LYS A CA 1
ATOM 893 C C . LYS A 1 114 ? -24.617 -1.132 35.125 1.00 95.00 114 LYS A C 1
ATOM 895 O O . LYS A 1 114 ? -25.404 -0.879 36.035 1.00 95.00 114 LYS A O 1
ATOM 900 N N . VAL A 1 115 ? -24.519 -2.355 34.594 1.00 95.38 115 VAL A N 1
ATOM 901 C CA . VAL A 1 115 ? -25.324 -3.499 35.058 1.00 95.38 115 VAL A CA 1
ATOM 902 C C . VAL A 1 115 ? -24.998 -3.855 36.511 1.00 95.38 115 VAL A C 1
ATOM 904 O O . VAL A 1 115 ? -25.918 -4.094 37.291 1.00 95.38 115 VAL A O 1
ATOM 907 N N . ALA A 1 116 ? -23.718 -3.859 36.896 1.00 94.25 116 ALA A N 1
ATOM 908 C CA . ALA A 1 116 ? -23.311 -4.137 38.273 1.00 94.25 116 ALA A CA 1
ATOM 909 C C . ALA A 1 116 ? -23.876 -3.101 39.260 1.00 94.25 116 ALA A C 1
ATOM 911 O O . ALA A 1 116 ? -24.500 -3.478 40.251 1.00 94.25 116 ALA A O 1
ATOM 912 N N . GLN A 1 117 ? -23.755 -1.807 38.943 1.00 94.19 117 GLN A N 1
ATOM 913 C CA . GLN A 1 117 ? -24.309 -0.736 39.780 1.00 94.19 117 GLN A CA 1
ATOM 914 C C . GLN A 1 117 ? -25.838 -0.793 39.871 1.00 94.19 117 GLN A C 1
ATOM 916 O O . GLN A 1 117 ? -26.398 -0.625 40.950 1.00 94.19 117 GLN A O 1
ATOM 921 N N . SER A 1 118 ? -26.526 -1.084 38.762 1.00 93.81 118 SER A N 1
ATOM 922 C CA . SER A 1 118 ? -27.986 -1.227 38.766 1.00 93.81 118 SER A CA 1
ATOM 923 C C . SER A 1 118 ? -28.452 -2.378 39.665 1.00 93.81 118 SER A C 1
ATOM 925 O O . SER A 1 118 ? -29.476 -2.253 40.331 1.00 93.81 118 SER A O 1
ATOM 927 N N . ARG A 1 119 ? -27.699 -3.485 39.731 1.00 93.19 119 ARG A N 1
ATOM 928 C CA . ARG A 1 119 ? -28.000 -4.602 40.643 1.00 93.19 119 ARG A CA 1
ATOM 929 C C . ARG A 1 119 ? -27.808 -4.218 42.108 1.00 93.19 119 ARG A C 1
ATOM 931 O O . ARG A 1 119 ? -28.647 -4.575 42.928 1.00 93.19 119 ARG A O 1
ATOM 938 N N . GLU A 1 120 ? -26.736 -3.496 42.432 1.00 94.69 120 GLU A N 1
ATOM 939 C CA . GLU A 1 120 ? -26.489 -3.035 43.802 1.00 94.69 120 GLU A CA 1
ATOM 940 C C . GLU A 1 120 ? -27.573 -2.055 44.269 1.00 94.69 120 GLU A C 1
ATOM 942 O O . GLU A 1 120 ? -28.087 -2.205 45.375 1.00 94.69 120 GLU A O 1
ATOM 947 N N . LEU A 1 121 ? -27.978 -1.113 43.408 1.00 95.81 121 LEU A N 1
ATOM 948 C CA . LEU A 1 121 ? -29.058 -0.172 43.710 1.00 95.81 121 LEU A CA 1
ATOM 949 C C . LEU A 1 121 ? -30.379 -0.905 43.972 1.00 95.81 121 LEU A C 1
ATOM 951 O O . LEU A 1 121 ? -30.984 -0.705 45.016 1.00 95.81 121 LEU A O 1
ATOM 955 N N . LYS A 1 122 ? -30.751 -1.856 43.103 1.00 96.06 122 LYS A N 1
ATOM 956 C CA . LYS A 1 122 ? -31.952 -2.685 43.302 1.00 96.06 122 LYS A CA 1
ATOM 957 C C . LYS A 1 122 ? -31.933 -3.463 44.620 1.00 96.06 122 LYS A C 1
ATOM 959 O O . LYS A 1 122 ? -32.980 -3.646 45.230 1.00 96.06 122 LYS A O 1
ATOM 964 N N . ARG A 1 123 ? -30.761 -3.933 45.066 1.00 96.62 123 ARG A N 1
ATOM 965 C CA . ARG A 1 123 ? -30.619 -4.622 46.357 1.00 96.62 123 ARG A CA 1
ATOM 966 C C . ARG A 1 123 ? -30.820 -3.660 47.527 1.00 96.62 123 ARG A C 1
ATOM 968 O O . ARG A 1 123 ? -31.518 -4.019 48.467 1.00 96.62 123 ARG A O 1
ATOM 975 N N . LYS A 1 124 ? -30.230 -2.462 47.459 1.00 97.06 124 LYS A N 1
ATOM 976 C CA . LYS A 1 124 ? -30.413 -1.422 48.482 1.00 97.06 124 LYS A CA 1
ATOM 977 C C . LYS A 1 124 ? -31.872 -0.974 48.563 1.00 97.06 124 LYS A C 1
ATOM 979 O O . LYS A 1 124 ? -32.388 -0.862 49.666 1.00 97.06 124 LYS A O 1
ATOM 984 N N . ASP A 1 125 ? -32.544 -0.810 47.425 1.00 96.81 125 ASP A N 1
ATOM 985 C CA . ASP A 1 125 ? -33.970 -0.470 47.378 1.00 96.81 125 ASP A CA 1
ATOM 986 C C . ASP A 1 125 ? -34.828 -1.572 48.020 1.00 96.81 125 ASP A C 1
ATOM 988 O O . ASP A 1 125 ? -35.695 -1.279 48.839 1.00 96.81 125 ASP A O 1
ATOM 992 N N . ALA A 1 126 ? -34.550 -2.848 47.719 1.00 96.94 126 ALA A N 1
ATOM 993 C CA . ALA A 1 126 ? -35.258 -3.974 48.333 1.00 96.94 126 ALA A CA 1
ATOM 994 C C . ALA A 1 126 ? -35.037 -4.049 49.857 1.00 96.94 126 ALA A C 1
ATOM 996 O O . ALA A 1 126 ? -35.989 -4.253 50.606 1.00 96.94 126 ALA A O 1
ATOM 997 N N . GLU A 1 127 ? -33.802 -3.833 50.321 1.00 97.12 127 GLU A N 1
ATOM 998 C CA . GLU A 1 127 ? -33.470 -3.808 51.751 1.00 97.12 127 GLU A CA 1
ATOM 999 C C . GLU A 1 127 ? -34.142 -2.629 52.477 1.00 97.12 127 GLU A C 1
ATOM 1001 O O . GLU A 1 127 ? -34.607 -2.775 53.608 1.00 97.12 127 GLU A O 1
ATOM 1006 N N . LEU A 1 128 ? -34.226 -1.460 51.833 1.00 97.50 128 LEU A N 1
ATOM 1007 C CA . LEU A 1 128 ? -34.918 -0.290 52.378 1.00 97.50 128 LEU A CA 1
ATOM 1008 C C . LEU A 1 128 ? -36.425 -0.529 52.512 1.00 97.50 128 LEU A C 1
ATOM 1010 O O . LEU A 1 128 ? -36.999 -0.159 53.534 1.00 97.50 128 LEU A O 1
ATOM 1014 N N . VAL A 1 129 ? -37.053 -1.180 51.529 1.00 97.69 129 VAL A N 1
ATOM 1015 C CA . VAL A 1 129 ? -38.480 -1.544 51.590 1.00 97.69 129 VAL A CA 1
ATOM 1016 C C . VAL A 1 129 ? -38.752 -2.528 52.730 1.00 97.69 129 VAL A C 1
ATOM 1018 O O . VAL A 1 129 ? -39.711 -2.347 53.477 1.00 97.69 129 VAL A O 1
ATOM 1021 N N . GLU A 1 130 ? -37.896 -3.535 52.918 1.00 97.69 130 GLU A N 1
ATOM 1022 C CA . GLU A 1 130 ? -38.034 -4.493 54.021 1.00 97.69 130 GLU A CA 1
ATOM 1023 C C . GLU A 1 130 ? -37.878 -3.812 55.389 1.00 97.69 130 GLU A C 1
ATOM 1025 O O . GLU A 1 130 ? -38.695 -4.023 56.288 1.00 97.69 130 GLU A O 1
ATOM 1030 N N . LYS A 1 131 ? -36.871 -2.940 55.537 1.00 97.62 131 LYS A N 1
ATOM 1031 C CA . LYS A 1 131 ? -36.661 -2.154 56.762 1.00 97.62 131 LYS A CA 1
ATOM 1032 C C . LYS A 1 131 ? -37.831 -1.221 57.062 1.00 97.62 131 LYS A C 1
ATOM 1034 O O . LYS A 1 131 ? -38.216 -1.119 58.223 1.00 97.62 131 LYS A O 1
ATOM 1039 N N . ALA A 1 132 ? -38.402 -0.577 56.045 1.00 97.31 132 ALA A N 1
ATOM 1040 C CA . ALA A 1 132 ? -39.580 0.271 56.201 1.00 97.31 132 ALA A CA 1
ATOM 1041 C C . ALA A 1 132 ? -40.790 -0.538 56.696 1.00 97.31 132 ALA A C 1
ATOM 1043 O O . ALA A 1 132 ? -41.399 -0.172 57.697 1.00 97.31 132 ALA A O 1
ATOM 1044 N N . ALA A 1 133 ? -41.069 -1.692 56.081 1.00 97.50 133 ALA A N 1
ATOM 1045 C CA . ALA A 1 133 ? -42.161 -2.567 56.510 1.00 97.50 133 ALA A CA 1
ATOM 1046 C C . ALA A 1 133 ? -41.953 -3.126 57.932 1.00 97.50 133 ALA A C 1
ATOM 1048 O O . ALA A 1 133 ? -42.907 -3.284 58.693 1.00 97.50 133 ALA A O 1
ATOM 1049 N N . ALA A 1 134 ? -40.709 -3.433 58.314 1.00 97.44 134 ALA A N 1
ATOM 1050 C CA . ALA A 1 134 ? -40.382 -3.880 59.667 1.00 97.44 134 ALA A CA 1
ATOM 1051 C C . ALA A 1 134 ? -40.546 -2.762 60.711 1.00 97.44 134 ALA A C 1
ATOM 1053 O O . ALA A 1 134 ? -40.971 -3.039 61.834 1.00 97.44 134 ALA A O 1
ATOM 1054 N N . LEU A 1 135 ? -40.222 -1.517 60.347 1.00 97.12 135 LEU A N 1
ATOM 1055 C CA . LEU A 1 135 ? -40.410 -0.352 61.208 1.00 97.12 135 LEU A CA 1
ATOM 1056 C C . LEU A 1 135 ? -41.899 -0.102 61.471 1.00 97.12 135 LEU A C 1
ATOM 1058 O O . LEU A 1 135 ? -42.287 -0.013 62.630 1.00 97.12 135 LEU A O 1
ATOM 1062 N N . GLU A 1 136 ? -42.736 -0.125 60.429 1.00 97.44 136 GLU A N 1
ATOM 1063 C CA . GLU A 1 136 ? -44.190 0.045 60.577 1.00 97.44 136 GLU A CA 1
ATOM 1064 C C . GLU A 1 136 ? -44.814 -1.006 61.509 1.00 97.44 136 GLU A C 1
ATOM 1066 O O . GLU A 1 136 ? -45.676 -0.687 62.326 1.00 97.44 136 GLU A O 1
ATOM 1071 N N . ARG A 1 137 ? -44.356 -2.264 61.439 1.00 97.62 137 ARG A N 1
ATOM 1072 C CA . ARG A 1 137 ? -44.815 -3.321 62.357 1.00 97.62 137 ARG A CA 1
ATOM 1073 C C . ARG A 1 137 ? -44.429 -3.038 63.806 1.00 97.62 137 ARG A C 1
ATOM 1075 O O . ARG A 1 137 ? -45.262 -3.206 64.690 1.00 97.62 137 ARG A O 1
ATOM 1082 N N . LYS A 1 138 ? -43.193 -2.592 64.049 1.00 97.94 138 LYS A N 1
ATOM 1083 C CA . LYS A 1 138 ? -42.748 -2.221 65.400 1.00 97.94 138 LYS A CA 1
ATOM 1084 C C . LYS A 1 138 ? -43.517 -1.026 65.949 1.00 97.94 138 LYS A C 1
ATOM 1086 O O . LYS A 1 138 ? -43.864 -1.033 67.126 1.00 97.94 138 LYS A O 1
ATOM 1091 N N . ASP A 1 139 ? -43.806 -0.033 65.114 1.00 97.69 139 ASP A N 1
ATOM 1092 C CA . ASP A 1 139 ? -44.605 1.125 65.515 1.00 97.69 139 ASP A CA 1
ATOM 1093 C C . ASP A 1 139 ? -46.032 0.702 65.906 1.00 97.69 139 ASP A C 1
ATOM 1095 O O . ASP A 1 139 ? -46.562 1.177 66.913 1.00 97.69 139 ASP A O 1
ATOM 1099 N N . ALA A 1 140 ? -46.627 -0.253 65.179 1.00 97.12 140 ALA A N 1
ATOM 1100 C CA . ALA A 1 140 ? -47.926 -0.830 65.526 1.00 97.12 140 ALA A CA 1
ATOM 1101 C C . ALA A 1 140 ? -47.896 -1.614 66.856 1.00 97.12 140 ALA A C 1
ATOM 1103 O O . ALA A 1 140 ? -48.772 -1.415 67.698 1.00 97.12 140 ALA A O 1
ATOM 1104 N N . GLU A 1 141 ? -46.875 -2.448 67.085 1.00 97.06 141 GLU A N 1
ATOM 1105 C CA . GLU A 1 141 ? -46.693 -3.186 68.348 1.00 97.06 141 GLU A CA 1
ATOM 1106 C C . GLU A 1 141 ? -46.509 -2.242 69.549 1.00 97.06 141 GLU A C 1
ATOM 1108 O O . GLU A 1 141 ? -47.109 -2.440 70.608 1.00 97.06 141 GLU A O 1
ATOM 1113 N N . LEU A 1 142 ? -45.706 -1.185 69.390 1.00 97.38 142 LEU A N 1
ATOM 1114 C CA . LEU A 1 142 ? -45.494 -0.175 70.430 1.00 97.38 142 LEU A CA 1
ATOM 1115 C C . LEU A 1 142 ? -46.781 0.594 70.747 1.00 97.38 142 LEU A C 1
ATOM 1117 O O . LEU A 1 142 ? -47.056 0.871 71.918 1.00 97.38 142 LEU A O 1
ATOM 1121 N N . ALA A 1 143 ? -47.589 0.916 69.733 1.00 97.06 143 ALA A N 1
ATOM 1122 C CA . ALA A 1 143 ? -48.885 1.559 69.929 1.00 97.06 143 ALA A CA 1
ATOM 1123 C C . ALA A 1 143 ? -49.851 0.666 70.730 1.00 97.06 143 ALA A C 1
ATOM 1125 O O . ALA A 1 143 ? -50.544 1.159 71.625 1.00 97.06 143 ALA A O 1
ATOM 1126 N N . GLU A 1 144 ? -49.860 -0.643 70.466 1.00 96.75 144 GLU A N 1
ATOM 1127 C CA . GLU A 1 144 ? -50.670 -1.608 71.215 1.00 96.75 144 GLU A CA 1
ATOM 1128 C C . GLU A 1 144 ? -50.203 -1.737 72.674 1.00 96.75 144 GLU A C 1
ATOM 1130 O O . GLU A 1 144 ? -51.017 -1.655 73.599 1.00 96.75 144 GLU A O 1
ATOM 1135 N N . GLN A 1 145 ? -48.892 -1.842 72.911 1.00 96.50 145 GLN A N 1
ATOM 1136 C CA . GLN A 1 145 ? -48.331 -1.870 74.268 1.00 96.50 145 GLN A CA 1
ATOM 1137 C C . GLN A 1 145 ? -48.654 -0.593 75.054 1.00 96.50 145 GLN A C 1
ATOM 1139 O O . GLN A 1 145 ? -49.027 -0.660 76.229 1.00 96.50 145 GLN A O 1
ATOM 1144 N N . ALA A 1 146 ? -48.556 0.574 74.412 1.00 96.94 146 ALA A N 1
ATOM 1145 C CA . ALA A 1 146 ? -48.905 1.849 75.028 1.00 96.94 146 ALA A CA 1
ATOM 1146 C C . ALA A 1 146 ? -50.396 1.917 75.405 1.00 96.94 146 ALA A C 1
ATOM 1148 O O . ALA A 1 146 ? -50.738 2.422 76.478 1.00 96.94 146 ALA A O 1
ATOM 1149 N N . ALA A 1 147 ? -51.286 1.376 74.564 1.00 96.56 147 ALA A N 1
ATOM 1150 C CA . ALA A 1 147 ? -52.713 1.281 74.867 1.00 96.56 147 ALA A CA 1
ATOM 1151 C C . ALA A 1 147 ? -52.985 0.355 76.066 1.00 96.56 147 ALA A C 1
ATOM 1153 O O . ALA A 1 147 ? -53.737 0.727 76.970 1.00 96.56 147 ALA A O 1
ATOM 1154 N N . GLN A 1 148 ? -52.319 -0.804 76.130 1.00 96.25 148 GLN A N 1
ATOM 1155 C CA . GLN A 1 148 ? -52.434 -1.732 77.260 1.00 96.25 148 GLN A CA 1
ATOM 1156 C C . GLN A 1 148 ? -51.915 -1.131 78.574 1.00 96.25 148 GLN A C 1
ATOM 1158 O O . GLN A 1 148 ? -52.532 -1.336 79.620 1.00 96.25 148 GLN A O 1
ATOM 1163 N N . SER A 1 149 ? -50.805 -0.380 78.544 1.00 94.81 149 SER A N 1
ATOM 1164 C CA . SER A 1 149 ? -50.291 0.314 79.735 1.00 94.81 149 SER A CA 1
ATOM 1165 C C . SER A 1 149 ? -51.316 1.308 80.268 1.00 94.81 149 SER A C 1
ATOM 1167 O O . SER A 1 149 ? -51.700 1.211 81.428 1.00 94.81 149 SER A 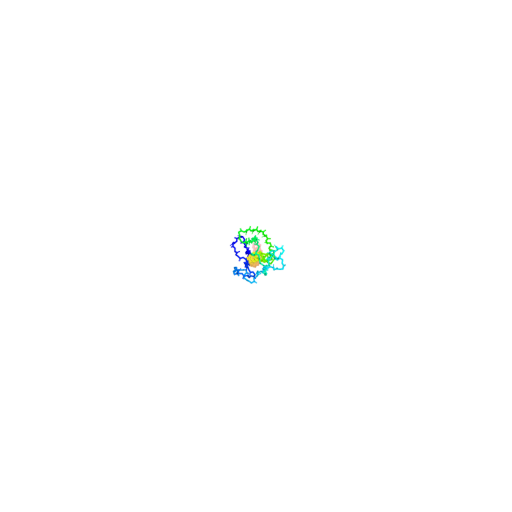O 1
ATOM 1169 N N . LYS A 1 150 ? -51.853 2.180 79.401 1.00 96.38 150 LYS A N 1
ATOM 1170 C CA . LYS A 1 150 ? -52.878 3.160 79.794 1.00 96.38 150 LYS A CA 1
ATOM 1171 C C . LYS A 1 150 ? -54.115 2.504 80.401 1.00 96.38 150 LYS A C 1
ATOM 1173 O O . LYS A 1 150 ? -54.667 3.011 81.372 1.00 96.38 150 LYS A O 1
ATOM 1178 N N . GLN A 1 151 ? -54.561 1.380 79.838 1.00 95.62 151 GLN A N 1
ATOM 1179 C CA . GLN A 1 151 ? -55.710 0.650 80.372 1.00 95.62 151 GLN A CA 1
ATOM 1180 C C . GLN A 1 151 ? -55.421 0.066 81.763 1.00 95.62 151 GLN A C 1
ATOM 1182 O O . GLN A 1 151 ? -56.287 0.104 82.637 1.00 95.62 151 GLN A O 1
ATOM 1187 N N . ARG A 1 152 ? -54.209 -0.460 81.976 1.00 95.50 152 ARG A N 1
ATOM 1188 C CA . ARG A 1 152 ? -53.768 -0.982 83.274 1.00 95.50 152 ARG A CA 1
ATOM 1189 C C . ARG A 1 152 ? -53.683 0.123 84.322 1.00 95.50 152 ARG A C 1
ATOM 1191 O O . ARG A 1 152 ? -54.175 -0.082 85.427 1.00 95.50 152 ARG A O 1
ATOM 1198 N N . ASP A 1 153 ? -53.128 1.275 83.955 1.00 95.56 153 ASP A N 1
ATOM 1199 C CA . ASP A 1 153 ? -53.012 2.445 84.830 1.00 95.56 153 ASP A CA 1
ATOM 1200 C C . ASP A 1 153 ? -54.409 2.936 85.250 1.00 95.56 153 ASP A C 1
ATOM 1202 O O . ASP A 1 153 ? -54.693 3.052 86.438 1.00 95.56 153 ASP A O 1
ATOM 1206 N N . ALA A 1 154 ? -55.343 3.066 84.298 1.00 94.69 154 ALA A N 1
ATOM 1207 C CA . ALA A 1 154 ? -56.731 3.435 84.590 1.00 94.69 154 ALA A CA 1
ATOM 1208 C C . ALA A 1 154 ? -57.466 2.411 85.483 1.00 94.69 154 ALA A C 1
ATOM 1210 O O . ALA A 1 154 ? -58.320 2.774 86.295 1.00 94.69 154 ALA A O 1
ATOM 1211 N N . MET A 1 155 ? -57.164 1.115 85.340 1.00 95.12 155 MET A N 1
ATOM 1212 C CA . MET A 1 155 ? -57.725 0.070 86.201 1.00 95.12 155 MET A CA 1
ATOM 1213 C C . MET A 1 155 ? -57.139 0.115 87.616 1.00 95.12 155 MET A C 1
ATOM 1215 O O . MET A 1 155 ? -57.869 -0.120 88.581 1.00 95.12 155 MET A O 1
ATOM 1219 N N . LEU A 1 156 ? -55.846 0.423 87.740 1.00 93.69 156 LEU A N 1
ATOM 1220 C CA . LEU A 1 156 ? -55.180 0.586 89.025 1.00 93.69 156 LEU A CA 1
ATOM 1221 C C . LEU A 1 156 ? -55.744 1.796 89.776 1.00 93.69 156 LEU A C 1
ATOM 1223 O O . LEU A 1 156 ? -56.151 1.628 90.921 1.00 93.69 156 LEU A O 1
ATOM 1227 N N . ASP A 1 157 ? -55.893 2.947 89.112 1.00 94.38 157 ASP A N 1
ATOM 1228 C CA . ASP A 1 157 ? -56.530 4.147 89.681 1.00 94.38 157 ASP A CA 1
ATOM 1229 C C . ASP A 1 157 ? -57.939 3.842 90.202 1.00 94.38 157 ASP A C 1
ATOM 1231 O O . ASP A 1 157 ? -58.301 4.215 91.316 1.00 94.38 157 ASP A O 1
ATOM 1235 N N . LYS A 1 158 ? -58.736 3.081 89.441 1.00 94.56 158 LYS A N 1
ATOM 1236 C CA . LYS A 1 158 ? -60.079 2.673 89.875 1.00 94.56 158 LYS A C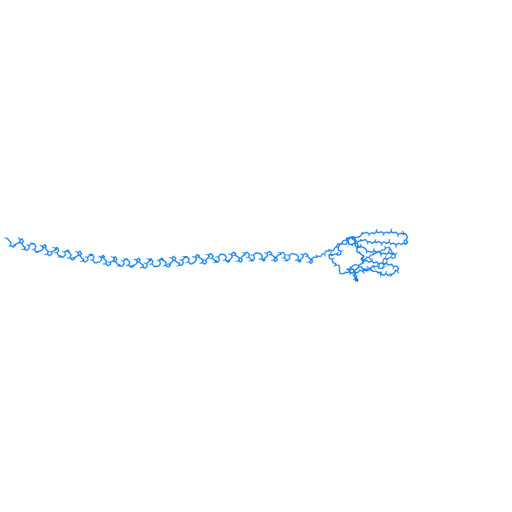A 1
ATOM 1237 C C . LYS A 1 158 ? -60.055 1.785 91.124 1.00 94.56 158 LYS A C 1
ATOM 1239 O O . LYS A 1 158 ? -60.950 1.888 91.961 1.00 94.56 158 LYS A O 1
ATOM 1244 N N . HIS A 1 159 ? -59.079 0.884 91.244 1.00 93.50 159 HIS A N 1
ATOM 1245 C CA . HIS A 1 159 ? -58.915 0.070 92.450 1.00 93.50 159 HIS A CA 1
ATOM 1246 C C . HIS A 1 159 ? -58.427 0.891 93.644 1.00 93.50 159 HIS A C 1
ATOM 1248 O O . HIS A 1 159 ? -58.906 0.647 94.747 1.00 93.50 159 HIS A O 1
ATOM 1254 N N . VAL A 1 160 ? -57.526 1.854 93.429 1.00 91.88 160 VAL A N 1
ATOM 1255 C CA . VAL A 1 160 ? -57.070 2.790 94.467 1.00 91.88 160 VAL A CA 1
ATOM 1256 C C . VAL A 1 160 ? -58.253 3.596 95.001 1.00 91.88 160 VAL A C 1
ATOM 1258 O O . VAL A 1 160 ? -58.511 3.532 96.197 1.00 91.88 160 VAL A O 1
ATOM 1261 N N . LEU A 1 161 ? -59.057 4.206 94.122 1.00 90.38 161 LEU A N 1
ATOM 1262 C CA . LEU A 1 161 ? -60.268 4.945 94.512 1.00 90.38 161 LEU A CA 1
ATOM 1263 C C . LEU A 1 161 ? -61.251 4.083 95.319 1.00 90.38 161 LEU A C 1
ATOM 1265 O O . LEU A 1 161 ? -61.843 4.538 96.291 1.00 90.38 161 LEU A O 1
ATOM 1269 N N . LYS A 1 162 ? -61.412 2.809 94.941 1.00 89.88 162 LYS A N 1
ATOM 1270 C CA . LYS A 1 162 ? -62.291 1.872 95.656 1.00 89.88 162 LYS A CA 1
ATOM 1271 C C . LYS A 1 162 ? -61.737 1.453 97.023 1.00 89.88 162 LYS A C 1
ATOM 1273 O O . LYS A 1 162 ? -62.506 1.098 97.913 1.00 89.88 162 LYS A O 1
ATOM 1278 N N . LEU A 1 163 ? -60.414 1.415 97.177 1.00 88.50 163 LEU A N 1
ATOM 1279 C CA . LEU A 1 163 ? -59.760 1.148 98.458 1.00 88.50 163 LEU A CA 1
ATOM 1280 C C . LEU A 1 163 ? -59.844 2.365 99.383 1.00 88.50 163 LEU A C 1
ATOM 1282 O O . LEU A 1 163 ? -60.082 2.169 100.570 1.00 88.50 163 LEU A O 1
ATOM 1286 N N . GLU A 1 164 ? -59.700 3.582 98.852 1.00 85.25 164 GLU A N 1
ATOM 1287 C CA . GLU A 1 164 ? -59.920 4.831 99.596 1.00 85.25 164 GLU A CA 1
ATOM 1288 C C . GLU A 1 164 ? -61.359 4.899 100.131 1.00 85.25 164 GLU A C 1
ATOM 1290 O O . GLU A 1 164 ? -61.537 4.966 101.342 1.00 85.25 164 GLU A O 1
ATOM 1295 N N . GLU A 1 165 ? -62.374 4.704 99.277 1.00 84.69 165 GLU A N 1
ATOM 1296 C CA . GLU A 1 165 ? -63.796 4.672 99.684 1.00 84.69 165 GLU A CA 1
ATOM 1297 C C . GLU A 1 165 ? -64.060 3.657 100.813 1.00 84.69 165 GLU A C 1
ATOM 1299 O O . GLU A 1 165 ? -64.752 3.941 101.789 1.00 84.69 165 GLU A O 1
ATOM 1304 N N . LYS A 1 166 ? -63.463 2.465 100.716 1.00 81.56 166 LYS A N 1
ATOM 1305 C CA . LYS A 1 166 ? -63.622 1.408 101.723 1.00 81.56 166 LYS A CA 1
ATOM 1306 C C . LYS A 1 166 ? -62.853 1.683 103.020 1.00 81.56 166 LYS A C 1
ATOM 1308 O O . LYS A 1 166 ? -63.217 1.149 104.064 1.00 81.56 166 LYS A O 1
ATOM 1313 N N . THR A 1 167 ? -61.772 2.457 102.954 1.00 77.94 167 THR A N 1
ATOM 1314 C CA . THR A 1 167 ? -61.009 2.888 104.134 1.00 77.94 167 THR A CA 1
ATOM 1315 C C . THR A 1 167 ? -61.792 3.960 104.891 1.00 77.94 167 THR A C 1
ATOM 1317 O O . THR A 1 167 ? -61.935 3.836 106.106 1.00 77.94 167 THR A O 1
ATOM 1320 N N . ASP A 1 168 ? -62.413 4.901 104.174 1.00 75.12 168 ASP A N 1
ATOM 1321 C CA . ASP A 1 168 ? -63.310 5.912 104.748 1.00 75.12 168 ASP A CA 1
ATOM 1322 C C . ASP A 1 168 ? -64.533 5.267 105.436 1.00 75.12 168 ASP A C 1
ATOM 1324 O O . ASP A 1 168 ? -64.917 5.667 106.535 1.00 75.12 168 ASP A O 1
ATOM 1328 N N . GLU A 1 169 ? -65.120 4.209 104.855 1.00 72.56 169 GLU A N 1
ATOM 1329 C CA . GLU A 1 169 ? -66.214 3.450 105.494 1.00 72.56 169 GLU A CA 1
ATOM 1330 C C . GLU A 1 169 ? -65.801 2.769 106.814 1.00 72.56 169 GLU A C 1
ATOM 1332 O O . GLU A 1 169 ? -66.621 2.648 107.728 1.00 72.56 169 GLU A O 1
ATOM 1337 N N . VAL A 1 170 ? -64.548 2.314 106.939 1.00 70.00 170 VAL A N 1
ATOM 1338 C CA . VAL A 1 170 ? -64.034 1.679 108.169 1.00 70.00 170 VAL A CA 1
ATOM 1339 C C . VAL A 1 170 ? -63.704 2.722 109.239 1.00 70.00 170 VAL A C 1
ATOM 1341 O O . VAL A 1 170 ? -63.919 2.456 110.420 1.00 70.00 170 VAL A O 1
ATOM 1344 N N . GLU A 1 171 ? -63.226 3.905 108.851 1.00 61.88 171 GLU A N 1
ATOM 1345 C CA . GLU A 1 171 ? -62.858 4.983 109.780 1.00 61.88 171 GLU A CA 1
ATOM 1346 C C . GLU A 1 171 ? -64.085 5.701 110.385 1.00 61.88 171 GLU A C 1
ATOM 1348 O O . GLU A 1 171 ? -64.008 6.215 111.495 1.00 61.88 171 GLU A O 1
ATOM 1353 N N . ILE A 1 172 ? -65.242 5.673 109.706 1.00 60.69 172 ILE A N 1
ATOM 1354 C CA . ILE A 1 172 ? -66.525 6.238 110.184 1.00 60.69 172 ILE A CA 1
ATOM 1355 C C . ILE A 1 172 ? -67.332 5.228 111.037 1.00 60.69 172 ILE A C 1
ATOM 1357 O O . ILE A 1 172 ? -68.273 5.602 111.740 1.00 60.69 172 ILE A O 1
ATOM 1361 N N . GLY A 1 173 ? -66.985 3.938 110.976 1.00 56.81 173 GLY A N 1
ATOM 1362 C CA . GLY A 1 173 ? -67.687 2.839 111.654 1.00 56.81 173 GLY A CA 1
ATOM 1363 C C . GLY A 1 173 ? -67.168 2.458 113.050 1.00 56.81 173 GLY A C 1
ATOM 1364 O O . GLY A 1 173 ? -67.671 1.484 113.618 1.00 56.81 173 GLY A O 1
ATOM 1365 N N . ILE A 1 174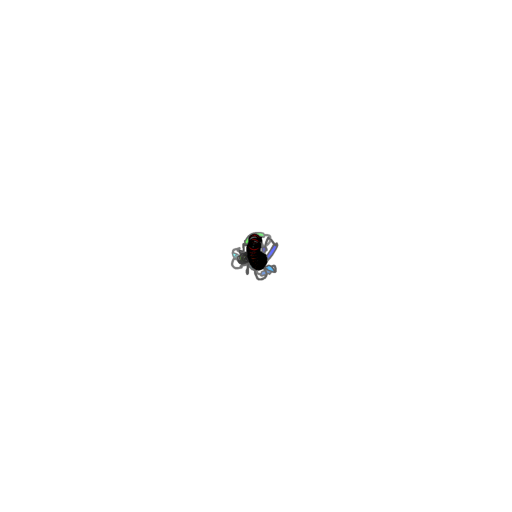 ? -66.180 3.181 113.590 1.00 47.69 174 ILE A N 1
ATOM 1366 C CA . ILE A 1 174 ? -65.596 3.025 114.940 1.00 47.69 174 ILE A CA 1
ATOM 1367 C C . ILE A 1 174 ? -65.850 4.305 115.738 1.00 47.69 174 ILE A C 1
ATOM 1369 O O . ILE A 1 174 ? -66.190 4.182 116.938 1.00 47.69 174 ILE A O 1
#

Secondary structure (DSSP, 8-state):
-EEEEETTTTEEEEEEETTEEEE--GGGTTTEEE--TTGGGT---EEE-S--GGG-EEEEEEEEETTEEEEEEEEE----HHHHHHHHHHHHHHHHHHHHHHHHHHHHHHHHHHHHHHHHHHHHHHHHHHHHHHHHHHHHHHHHHHHHHHHHHHHHHHHHHHHHHHHHHHHS--

InterPro domains:
  IPR007110 Immunoglobulin-like domain [PS50835] (1-79)
  IPR013106 Immunoglobulin V-set domain [PF07686] (2-78)
  IPR013783 Immunoglobulin-like fold [G3DSA:2.60.40.10] (1-86)
  IPR036179 Immunoglobulin-like domain superfamily [SSF48726] (2-78)
  IPR050504 BTN/MOG-like [PTHR24100] (2-84)